Protein AF-A0A833L265-F1 (afdb_monomer_lite)

pLDDT: mean 88.53, std 15.94, range [42.25, 98.62]

Organism: NCBI:txid2575572

Radius of gyration: 18.59 Å; chains: 1; bounding box: 29×32×66 Å

Structure (mmCIF, N/CA/C/O backbone):
data_AF-A0A833L265-F1
#
_entry.id   AF-A0A833L265-F1
#
loop_
_atom_site.group_PDB
_atom_site.id
_atom_site.type_symbol
_atom_site.label_atom_id
_atom_site.label_alt_id
_atom_site.label_comp_id
_atom_site.label_asym_id
_atom_site.label_entity_id
_atom_site.label_seq_id
_atom_site.pdbx_PDB_ins_code
_atom_site.Cartn_x
_atom_site.Cartn_y
_atom_site.Cartn_z
_atom_site.occupancy
_atom_site.B_iso_or_equiv
_atom_site.auth_seq_id
_atom_site.auth_comp_id
_atom_site.auth_asym_id
_atom_site.auth_atom_id
_atom_site.pdbx_PDB_model_num
ATOM 1 N N . MET A 1 1 ? 15.313 -17.644 -45.281 1.00 55.00 1 MET A N 1
ATOM 2 C CA . MET A 1 1 ? 14.580 -18.459 -44.282 1.00 55.00 1 MET A CA 1
ATOM 3 C C . MET A 1 1 ? 14.993 -18.131 -42.838 1.00 55.00 1 MET A C 1
ATOM 5 O O . MET A 1 1 ? 14.129 -17.750 -42.065 1.00 55.00 1 MET A O 1
ATOM 9 N N . LEU A 1 2 ? 16.289 -18.151 -42.486 1.00 52.81 2 LEU A N 1
ATOM 10 C CA . LEU A 1 2 ? 16.800 -17.811 -41.137 1.00 52.81 2 LEU A CA 1
ATOM 11 C C . LEU A 1 2 ? 16.450 -16.398 -40.614 1.00 52.81 2 LEU A C 1
ATOM 13 O O . LEU A 1 2 ? 16.184 -16.242 -39.426 1.00 52.81 2 LEU A O 1
ATOM 17 N N . ALA A 1 3 ? 16.431 -15.375 -41.477 1.00 65.31 3 ALA A N 1
ATOM 18 C CA . ALA A 1 3 ? 16.102 -13.999 -41.074 1.00 65.31 3 ALA A CA 1
ATOM 19 C C . ALA A 1 3 ? 14.621 -13.823 -40.691 1.00 65.31 3 ALA A C 1
ATOM 21 O O . ALA A 1 3 ? 14.314 -13.130 -39.726 1.00 65.31 3 ALA A O 1
ATOM 22 N N . ILE A 1 4 ? 13.720 -14.511 -41.403 1.00 62.38 4 ILE A N 1
ATOM 23 C CA . ILE A 1 4 ? 12.280 -14.509 -41.114 1.00 62.38 4 ILE A CA 1
ATOM 24 C C . ILE A 1 4 ? 12.035 -15.218 -39.781 1.00 62.38 4 ILE A C 1
ATOM 26 O O . ILE A 1 4 ? 11.344 -14.678 -38.931 1.00 62.38 4 ILE A O 1
ATOM 30 N N . LEU A 1 5 ? 12.696 -16.360 -39.547 1.00 67.00 5 LEU A N 1
ATOM 31 C CA . LEU A 1 5 ? 12.579 -17.092 -38.284 1.00 67.00 5 LEU A CA 1
ATOM 32 C C . LEU A 1 5 ? 13.044 -16.250 -37.081 1.00 67.00 5 LEU A C 1
ATOM 34 O O . LEU A 1 5 ? 12.361 -16.216 -36.064 1.00 67.00 5 LEU A O 1
ATOM 38 N N . LYS A 1 6 ? 14.166 -15.521 -37.203 1.00 66.19 6 LYS A N 1
ATOM 39 C CA . LYS A 1 6 ? 14.648 -14.607 -36.151 1.00 66.19 6 LYS A CA 1
ATOM 40 C C . LYS A 1 6 ? 13.689 -13.444 -35.895 1.00 66.19 6 LYS A C 1
ATOM 42 O O . LYS A 1 6 ? 13.470 -13.115 -34.737 1.00 66.19 6 LYS A O 1
ATOM 47 N N . ALA A 1 7 ? 13.113 -12.848 -36.940 1.00 73.56 7 ALA A N 1
ATOM 48 C CA . ALA A 1 7 ? 12.145 -11.759 -36.802 1.00 73.56 7 ALA A CA 1
ATOM 49 C C . ALA A 1 7 ? 10.823 -12.238 -36.181 1.00 73.56 7 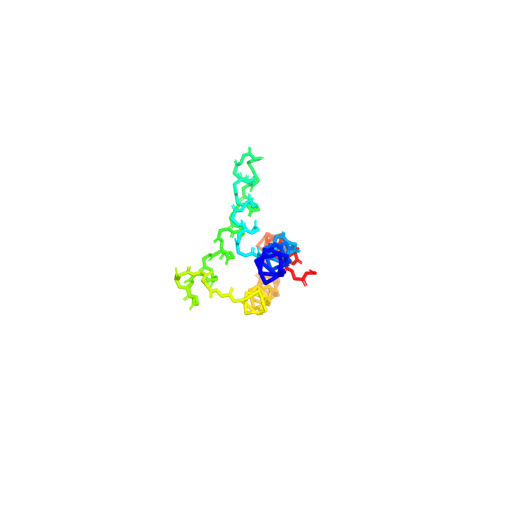ALA A C 1
ATOM 51 O O . ALA A 1 7 ? 10.275 -11.557 -35.321 1.00 73.56 7 ALA A O 1
ATOM 52 N N . THR A 1 8 ? 10.344 -13.430 -36.552 1.00 70.94 8 THR A N 1
ATOM 53 C CA . THR A 1 8 ? 9.162 -14.048 -35.939 1.00 70.94 8 THR A CA 1
ATOM 54 C C . THR A 1 8 ? 9.417 -14.373 -34.472 1.00 70.94 8 THR A C 1
ATOM 56 O O . THR A 1 8 ? 8.616 -13.981 -33.638 1.00 70.94 8 THR A O 1
ATOM 59 N N . ILE A 1 9 ? 10.555 -14.988 -34.129 1.00 69.88 9 ILE A N 1
ATOM 60 C CA . ILE A 1 9 ? 10.920 -15.272 -32.730 1.00 69.88 9 ILE A CA 1
ATOM 61 C C . ILE A 1 9 ? 11.078 -13.973 -31.928 1.00 69.88 9 ILE A C 1
ATOM 63 O O . ILE A 1 9 ? 10.613 -13.907 -30.796 1.00 69.88 9 ILE A O 1
ATOM 67 N N . TYR A 1 10 ? 11.685 -12.934 -32.510 1.00 63.72 10 TYR A N 1
ATOM 68 C CA . TYR A 1 10 ? 11.829 -11.629 -31.864 1.00 63.72 10 TYR A CA 1
ATOM 69 C C . TYR A 1 10 ? 10.467 -10.975 -31.617 1.00 63.72 10 TYR A C 1
ATOM 71 O O . TYR A 1 10 ? 10.187 -10.614 -30.483 1.00 63.72 10 TYR A O 1
ATOM 79 N N . ASN A 1 11 ? 9.584 -10.924 -32.620 1.00 64.19 11 ASN A N 1
ATOM 80 C CA . ASN A 1 11 ? 8.227 -10.396 -32.45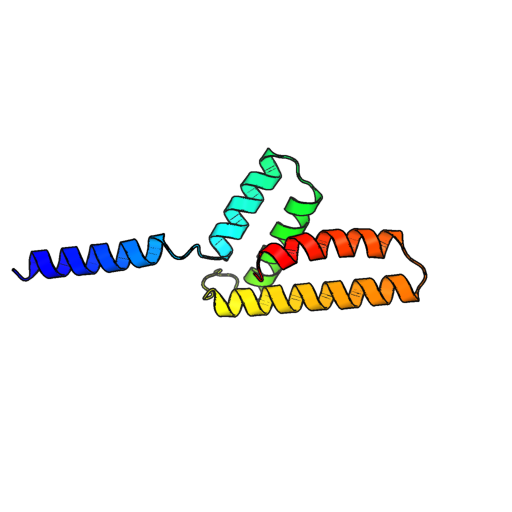3 1.00 64.19 11 ASN A CA 1
ATOM 81 C C . ASN A 1 11 ? 7.398 -11.215 -31.456 1.00 64.19 11 ASN A C 1
ATOM 83 O O . ASN A 1 11 ? 6.594 -10.664 -30.717 1.00 64.19 11 ASN A O 1
ATOM 87 N N . GLN A 1 12 ? 7.579 -12.532 -31.412 1.00 55.44 12 GLN A N 1
ATOM 88 C CA . GLN A 1 12 ? 6.853 -13.411 -30.495 1.00 55.44 12 GLN A CA 1
ATOM 89 C C . GLN A 1 12 ? 7.387 -13.291 -29.059 1.00 55.44 12 GLN A C 1
ATOM 91 O O . GLN A 1 12 ? 6.619 -13.385 -28.105 1.00 55.44 12 GLN A O 1
ATOM 96 N N . PHE A 1 13 ? 8.679 -12.990 -28.901 1.00 58.44 13 PHE A N 1
ATOM 97 C CA . PHE A 1 13 ? 9.288 -12.608 -27.629 1.00 58.44 13 PHE A CA 1
ATOM 98 C C . PHE A 1 13 ? 8.819 -11.217 -27.171 1.00 58.44 13 PHE A C 1
ATOM 100 O O . PHE A 1 13 ? 8.404 -11.078 -26.023 1.00 58.44 13 PHE A O 1
ATOM 107 N N . THR A 1 14 ? 8.790 -10.215 -28.061 1.00 51.25 14 THR A N 1
ATOM 108 C CA . THR A 1 14 ? 8.316 -8.860 -27.726 1.00 51.25 14 THR A CA 1
ATOM 109 C C . THR A 1 14 ? 6.811 -8.831 -27.436 1.00 51.25 14 THR A C 1
ATOM 111 O O . THR A 1 14 ? 6.387 -8.199 -26.471 1.00 51.25 14 THR A O 1
ATOM 114 N N . MET A 1 15 ? 5.992 -9.587 -28.173 1.00 46.69 15 MET A N 1
ATOM 115 C CA . MET A 1 15 ? 4.549 -9.698 -27.903 1.00 46.69 15 MET A CA 1
ATOM 116 C C . MET A 1 15 ? 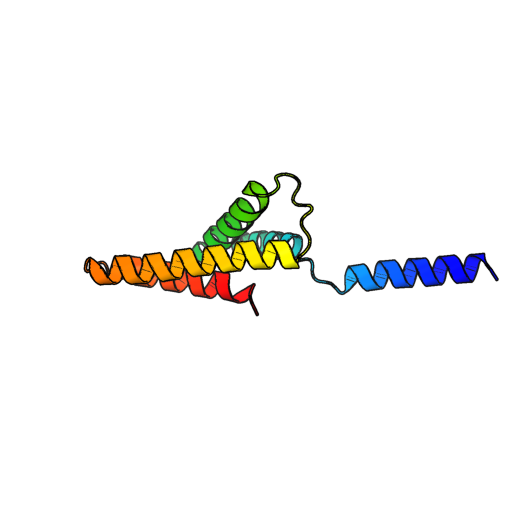4.223 -10.486 -26.628 1.00 46.69 15 MET A C 1
ATOM 118 O O . MET A 1 15 ? 3.210 -10.210 -25.982 1.00 46.69 15 MET A O 1
ATOM 122 N N . ASN A 1 16 ? 5.091 -11.416 -26.213 1.00 51.72 16 ASN A N 1
ATOM 123 C CA . ASN A 1 16 ? 4.977 -12.060 -24.901 1.00 51.72 16 ASN A CA 1
ATOM 124 C C . ASN A 1 16 ? 5.361 -11.116 -23.752 1.00 51.72 16 ASN A C 1
ATOM 126 O O . ASN A 1 16 ? 4.818 -11.252 -22.657 1.00 51.72 16 ASN A O 1
ATOM 130 N N . THR A 1 17 ? 6.240 -10.136 -23.983 1.00 48.91 17 THR A N 1
ATOM 131 C CA . THR A 1 17 ? 6.547 -9.101 -22.981 1.00 48.91 17 THR A CA 1
ATOM 132 C C . THR A 1 17 ? 5.488 -8.001 -22.889 1.00 48.91 17 THR A C 1
ATOM 134 O O . THR A 1 17 ? 5.338 -7.408 -21.827 1.00 48.91 17 THR A O 1
ATOM 137 N N . GLU A 1 18 ? 4.715 -7.750 -23.950 1.00 44.31 18 GLU A N 1
ATOM 138 C CA . GLU A 1 18 ? 3.651 -6.731 -23.953 1.00 44.31 18 GLU A CA 1
ATOM 139 C C . GLU A 1 18 ? 2.359 -7.185 -23.249 1.00 44.31 18 GLU A C 1
ATOM 141 O O . GLU A 1 18 ? 1.603 -6.347 -22.759 1.00 44.31 18 GLU A O 1
ATOM 146 N N . ASN A 1 19 ? 2.118 -8.498 -23.138 1.00 42.25 19 ASN A N 1
ATOM 147 C CA . ASN A 1 19 ? 0.908 -9.051 -22.512 1.00 42.25 19 ASN A CA 1
ATOM 148 C C . ASN A 1 19 ? 1.081 -9.504 -21.056 1.00 42.25 19 ASN A C 1
ATOM 150 O O . ASN A 1 19 ? 0.101 -9.915 -20.433 1.00 42.25 19 ASN A O 1
ATOM 154 N N . ASN A 1 20 ? 2.279 -9.381 -20.479 1.00 47.75 20 ASN A N 1
ATOM 155 C CA . ASN A 1 20 ? 2.431 -9.434 -19.030 1.00 47.75 20 ASN A CA 1
ATOM 156 C C . ASN A 1 20 ? 2.407 -7.997 -18.498 1.00 47.75 20 ASN A C 1
ATOM 158 O O . ASN A 1 20 ? 3.388 -7.264 -18.635 1.00 47.75 20 ASN A O 1
ATOM 162 N N . LYS A 1 21 ? 1.280 -7.561 -17.920 1.00 55.81 21 LYS A N 1
ATOM 163 C CA . LYS A 1 21 ? 1.242 -6.306 -17.157 1.00 55.81 21 LYS A CA 1
ATOM 164 C C . LYS A 1 21 ? 2.183 -6.455 -15.963 1.00 55.81 21 LYS A C 1
ATOM 166 O O . LYS A 1 21 ? 1.780 -6.911 -14.901 1.00 55.81 21 LYS A O 1
ATOM 171 N N . THR A 1 22 ? 3.431 -6.055 -16.158 1.00 81.69 22 THR A N 1
ATOM 172 C CA . THR A 1 22 ? 4.439 -5.972 -15.104 1.00 81.69 22 THR A CA 1
ATOM 173 C C . THR A 1 22 ? 3.896 -5.112 -13.959 1.00 81.69 22 THR A C 1
ATOM 175 O O . THR A 1 22 ? 3.414 -3.990 -14.168 1.00 81.69 22 THR A O 1
ATOM 178 N N . ILE A 1 23 ? 3.933 -5.644 -12.735 1.00 90.69 23 ILE A N 1
ATOM 179 C CA . ILE A 1 23 ? 3.193 -5.081 -11.594 1.00 90.69 23 ILE A CA 1
ATOM 180 C C . ILE A 1 23 ? 3.740 -3.702 -11.212 1.00 90.69 23 ILE A C 1
ATOM 182 O O . ILE A 1 23 ? 2.973 -2.771 -10.966 1.00 90.69 23 ILE A O 1
ATOM 186 N N . LEU A 1 24 ? 5.066 -3.529 -11.197 1.00 93.06 24 LEU A N 1
ATOM 187 C CA . LEU A 1 24 ? 5.694 -2.263 -10.801 1.00 93.06 24 LEU A CA 1
ATOM 188 C C . LEU A 1 24 ? 5.441 -1.111 -11.806 1.00 93.06 24 LEU A C 1
ATOM 190 O O . LEU A 1 24 ? 5.107 0.001 -11.366 1.00 93.06 24 LEU A O 1
ATOM 194 N N . PRO A 1 25 ? 5.549 -1.322 -13.133 1.00 93.44 25 PRO A N 1
ATOM 195 C CA . PRO A 1 25 ? 5.062 -0.360 -14.122 1.00 93.44 25 PRO A CA 1
ATOM 196 C C . PRO A 1 25 ? 3.561 -0.074 -13.995 1.00 93.44 25 PRO A C 1
ATOM 198 O O . PRO A 1 25 ? 3.172 1.093 -14.053 1.00 93.44 25 PRO A O 1
ATOM 201 N N . GLY A 1 26 ? 2.736 -1.093 -13.725 1.00 94.56 26 GLY A N 1
ATOM 202 C CA . GLY A 1 26 ? 1.306 -0.934 -13.432 1.00 94.56 26 GLY A CA 1
ATOM 203 C C . GLY A 1 26 ? 1.042 0.022 -12.264 1.00 94.56 26 GLY A C 1
ATOM 204 O O . GLY A 1 26 ? 0.381 1.042 -12.443 1.00 94.56 26 GLY A O 1
ATOM 205 N N . ILE A 1 27 ? 1.672 -0.220 -11.109 1.00 96.38 27 ILE A N 1
ATOM 206 C CA . ILE A 1 27 ? 1.599 0.664 -9.931 1.00 96.38 27 ILE A CA 1
ATOM 207 C C . ILE A 1 27 ? 2.034 2.094 -10.284 1.00 96.38 27 ILE A C 1
ATOM 209 O O . ILE A 1 27 ? 1.424 3.061 -9.832 1.00 96.38 27 ILE A O 1
ATOM 213 N N . SER A 1 28 ? 3.079 2.265 -11.099 1.00 95.81 28 SER A N 1
ATOM 214 C CA . SER A 1 28 ? 3.548 3.602 -11.493 1.00 95.81 28 SER A CA 1
ATOM 215 C C . SER A 1 28 ? 2.537 4.345 -12.375 1.00 95.81 28 SER A C 1
ATOM 217 O O . SER A 1 28 ? 2.359 5.554 -12.205 1.00 95.81 28 SER A O 1
ATOM 219 N N . ASN A 1 29 ? 1.841 3.635 -13.265 1.00 97.31 29 ASN A N 1
ATOM 220 C CA . ASN A 1 29 ? 0.752 4.197 -14.064 1.00 97.31 29 ASN A CA 1
ATOM 221 C C . ASN A 1 29 ? -0.451 4.573 -13.189 1.00 97.31 29 ASN A C 1
ATOM 223 O O . ASN A 1 29 ? -1.004 5.665 -13.338 1.00 97.31 29 ASN A O 1
ATOM 227 N N . ASP A 1 30 ? -0.807 3.722 -12.229 1.00 97.69 30 ASP A N 1
ATOM 228 C CA . ASP A 1 30 ? -1.917 3.978 -11.311 1.00 97.69 30 ASP A CA 1
ATOM 229 C C . ASP A 1 30 ? -1.624 5.147 -10.359 1.00 97.69 30 ASP A C 1
ATOM 231 O O . ASP A 1 30 ? -2.528 5.920 -10.051 1.00 97.69 30 ASP A O 1
ATOM 235 N N . ILE A 1 31 ? -0.361 5.365 -9.963 1.00 98.25 31 ILE A N 1
ATOM 236 C CA . ILE A 1 31 ? 0.056 6.584 -9.246 1.00 98.25 31 ILE A CA 1
ATOM 237 C C . ILE A 1 31 ? -0.248 7.823 -10.092 1.00 98.25 31 ILE A C 1
ATOM 239 O O . ILE A 1 31 ? -0.824 8.787 -9.587 1.00 98.25 31 ILE A O 1
ATOM 243 N N . ALA A 1 32 ? 0.129 7.816 -11.375 1.00 97.62 32 ALA A N 1
ATOM 244 C CA . ALA A 1 32 ? -0.116 8.950 -12.262 1.00 97.62 32 ALA A CA 1
ATOM 245 C C . ALA A 1 32 ? -1.619 9.198 -12.469 1.00 97.62 32 ALA A C 1
ATOM 247 O O . ALA A 1 32 ? -2.046 10.352 -12.537 1.00 97.62 32 ALA A O 1
ATOM 248 N N . LYS A 1 33 ? -2.423 8.131 -12.534 1.00 98.06 33 LYS A N 1
ATOM 249 C CA . LYS A 1 33 ? -3.884 8.212 -12.601 1.00 98.06 33 LYS A CA 1
ATOM 250 C C . LYS A 1 33 ? -4.477 8.799 -11.315 1.00 98.06 33 LYS A C 1
ATOM 252 O O . LYS A 1 33 ? -5.147 9.825 -11.389 1.00 98.06 33 LYS A O 1
ATOM 257 N N . ALA A 1 34 ? -4.137 8.245 -10.152 1.00 97.88 34 ALA A N 1
ATOM 258 C CA . ALA A 1 34 ? -4.615 8.714 -8.850 1.00 97.88 34 ALA A CA 1
ATOM 259 C C . ALA A 1 34 ? -4.236 10.184 -8.584 1.00 97.88 34 ALA A C 1
ATOM 261 O O . ALA A 1 34 ? -5.012 10.934 -7.996 1.00 97.88 34 ALA A O 1
ATOM 262 N N . MET A 1 35 ? -3.068 10.633 -9.066 1.00 97.75 35 MET A N 1
ATOM 263 C CA . MET A 1 35 ? -2.680 12.049 -9.030 1.00 97.75 35 MET A CA 1
ATOM 264 C C . MET A 1 35 ? -3.611 12.942 -9.857 1.00 97.75 35 MET A C 1
ATOM 266 O O . MET A 1 35 ? -3.980 14.020 -9.397 1.00 97.75 35 MET A O 1
ATOM 270 N N . LYS A 1 36 ? -3.977 12.516 -11.071 1.00 97.88 36 LYS A N 1
ATOM 271 C CA . LYS A 1 36 ? -4.876 13.274 -11.957 1.00 97.88 36 LYS A CA 1
ATOM 272 C C . LYS A 1 36 ? -6.302 13.317 -11.411 1.00 97.88 36 LYS A C 1
ATOM 274 O O . LYS A 1 36 ? -6.943 14.360 -11.474 1.00 97.88 36 LYS A O 1
ATOM 279 N N . GLU A 1 37 ? -6.765 12.201 -10.859 1.00 98.06 37 GLU A N 1
ATOM 280 C CA . GLU A 1 37 ? -8.118 12.035 -10.315 1.00 98.06 37 GLU A CA 1
ATOM 281 C C . GLU A 1 37 ? -8.257 12.574 -8.880 1.00 98.06 37 GLU A C 1
ATOM 283 O O . GLU A 1 37 ? -9.363 12.639 -8.353 1.00 98.06 37 GLU A O 1
ATOM 288 N N . LYS A 1 38 ? -7.152 13.033 -8.269 1.00 97.62 38 LYS A N 1
ATOM 289 C CA . LYS A 1 38 ? -7.088 13.534 -6.884 1.00 97.62 38 LYS A CA 1
ATOM 290 C C . LYS A 1 38 ? -7.569 12.506 -5.851 1.00 97.62 38 LYS A C 1
ATOM 292 O O . LYS A 1 38 ? -8.137 12.856 -4.820 1.00 97.62 38 LYS A O 1
ATOM 297 N N . GLU A 1 39 ? -7.294 11.230 -6.102 1.00 98.00 39 GLU A N 1
ATOM 298 C CA . GLU A 1 39 ? -7.583 10.139 -5.173 1.00 98.00 39 GLU A CA 1
ATOM 299 C C . GLU A 1 39 ? -6.506 10.066 -4.079 1.00 98.00 39 GLU A C 1
ATOM 301 O O . GLU A 1 39 ? -5.590 9.245 -4.139 1.00 98.00 39 GLU A O 1
ATOM 306 N N . GLU A 1 40 ? -6.578 10.945 -3.077 1.00 98.00 40 GLU A N 1
ATOM 307 C CA . GLU A 1 40 ? -5.510 11.123 -2.077 1.00 98.00 40 GLU A CA 1
ATOM 308 C C . GLU A 1 40 ? -5.112 9.826 -1.356 1.00 98.00 40 GLU A C 1
ATOM 310 O O . GLU A 1 40 ? -3.923 9.511 -1.246 1.00 98.00 40 GLU A O 1
ATOM 315 N N . LEU A 1 41 ? -6.099 9.040 -0.907 1.00 97.88 41 LEU A N 1
ATOM 316 C CA . LEU A 1 41 ? -5.853 7.770 -0.222 1.00 97.88 41 LEU A CA 1
ATOM 317 C C . LEU A 1 41 ? -5.166 6.761 -1.149 1.00 97.88 41 LEU A C 1
ATOM 319 O O . LEU A 1 41 ? -4.126 6.205 -0.794 1.00 97.88 41 LEU A O 1
ATOM 323 N N . ARG A 1 42 ? -5.713 6.563 -2.356 1.00 98.38 42 ARG A N 1
ATOM 324 C CA . ARG A 1 42 ? -5.163 5.641 -3.357 1.00 98.38 42 ARG A CA 1
ATOM 325 C C . ARG A 1 42 ? -3.740 6.032 -3.727 1.00 98.38 42 ARG A C 1
ATOM 327 O O . ARG A 1 42 ? -2.841 5.199 -3.689 1.00 98.38 42 ARG A O 1
ATOM 334 N N . LEU A 1 43 ? -3.506 7.316 -3.982 1.00 98.62 43 LEU A N 1
ATOM 335 C CA . LEU A 1 43 ? -2.184 7.855 -4.271 1.00 98.62 43 LEU A CA 1
ATOM 336 C C . LEU A 1 43 ? -1.174 7.548 -3.156 1.00 98.62 43 LEU A C 1
ATOM 338 O O . LEU A 1 43 ? -0.053 7.119 -3.443 1.00 98.62 43 LEU A O 1
ATOM 342 N N . SER A 1 44 ? -1.560 7.759 -1.896 1.00 98.62 44 SER A N 1
ATOM 343 C CA . SER A 1 44 ? -0.708 7.476 -0.739 1.00 98.62 44 SER A CA 1
ATOM 344 C C . SER A 1 44 ? -0.351 5.988 -0.649 1.00 98.62 44 SER A C 1
ATOM 346 O O . SER A 1 44 ? 0.828 5.642 -0.535 1.00 98.62 44 SER A O 1
ATOM 348 N N . VAL A 1 45 ? -1.345 5.103 -0.774 1.00 98.62 45 VAL A N 1
ATOM 349 C CA . VAL A 1 45 ? -1.150 3.646 -0.694 1.00 98.62 45 VAL A CA 1
ATOM 350 C C . VAL A 1 45 ? -0.264 3.138 -1.830 1.00 98.62 45 VAL A C 1
ATOM 352 O O . VAL A 1 45 ? 0.693 2.406 -1.581 1.00 98.62 45 VAL A O 1
ATOM 355 N N . LEU A 1 46 ? -0.498 3.580 -3.067 1.00 98.56 46 LEU A N 1
ATOM 356 C CA . LEU A 1 46 ? 0.307 3.162 -4.218 1.00 98.56 46 LEU A CA 1
ATOM 357 C C . LEU A 1 46 ? 1.771 3.607 -4.100 1.00 98.56 46 LEU A C 1
ATOM 359 O O . LEU A 1 46 ? 2.689 2.851 -4.428 1.00 98.56 46 LEU A O 1
ATOM 363 N N . ARG A 1 47 ? 2.016 4.820 -3.585 1.00 98.44 47 ARG A N 1
ATOM 364 C CA . ARG A 1 47 ? 3.378 5.299 -3.297 1.00 98.44 47 ARG A CA 1
ATOM 365 C C . ARG A 1 47 ? 4.047 4.470 -2.206 1.00 98.44 47 ARG A C 1
ATOM 367 O O . ARG A 1 47 ? 5.225 4.143 -2.347 1.00 98.44 47 ARG A O 1
ATOM 374 N N . MET A 1 48 ? 3.307 4.097 -1.162 1.00 98.50 48 MET A N 1
ATOM 375 C CA . MET A 1 48 ? 3.810 3.220 -0.104 1.00 98.50 48 MET A CA 1
ATOM 376 C C . MET A 1 48 ? 4.172 1.833 -0.647 1.00 98.50 48 MET A C 1
ATOM 378 O O . MET A 1 48 ? 5.268 1.339 -0.387 1.00 98.50 48 MET A O 1
ATOM 382 N N . MET A 1 49 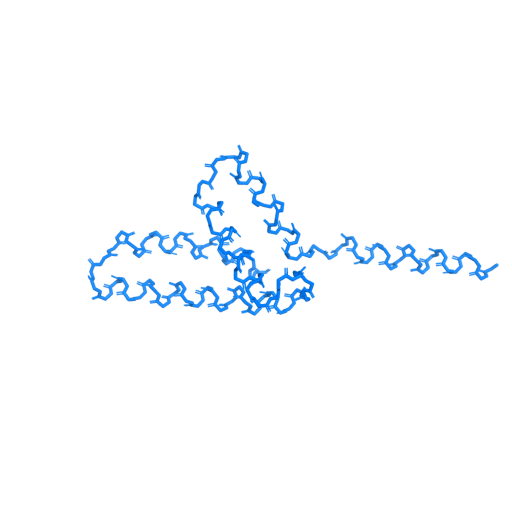? 3.308 1.233 -1.470 1.00 98.25 49 MET A N 1
ATOM 383 C CA . MET A 1 49 ? 3.590 -0.044 -2.135 1.00 98.25 49 MET A CA 1
ATOM 384 C C . MET A 1 49 ? 4.867 0.032 -2.976 1.00 98.25 49 MET A C 1
ATOM 386 O O . MET A 1 49 ? 5.768 -0.789 -2.808 1.00 98.25 49 MET A O 1
ATOM 390 N N . LYS A 1 50 ? 4.993 1.063 -3.822 1.00 97.75 50 LYS A N 1
ATOM 391 C CA . LYS A 1 50 ? 6.205 1.295 -4.620 1.00 97.75 50 LYS A CA 1
ATOM 392 C C . LYS A 1 50 ? 7.447 1.465 -3.743 1.00 97.75 50 LYS A C 1
ATOM 394 O O . LYS A 1 50 ? 8.489 0.897 -4.056 1.00 97.75 50 LYS A O 1
ATOM 399 N N . SER A 1 51 ? 7.343 2.204 -2.638 1.00 98.31 51 SER A N 1
ATOM 400 C CA . SER A 1 51 ? 8.447 2.384 -1.691 1.00 98.31 51 SER A CA 1
ATOM 401 C C . SER A 1 51 ? 8.895 1.057 -1.073 1.00 98.31 51 SER A C 1
ATOM 403 O O . SER A 1 51 ? 10.093 0.786 -1.053 1.00 98.31 51 SER A O 1
ATOM 405 N N . LYS A 1 52 ? 7.962 0.195 -0.649 1.00 97.88 52 LYS A N 1
ATOM 406 C CA . LYS A 1 52 ? 8.282 -1.137 -0.107 1.00 97.88 52 LYS A CA 1
ATOM 407 C C . LYS A 1 52 ? 8.988 -2.031 -1.130 1.00 97.88 52 LYS A C 1
ATOM 409 O O . LYS A 1 52 ? 9.922 -2.736 -0.763 1.00 97.88 52 LYS A O 1
ATOM 414 N N . ILE A 1 53 ? 8.592 -1.969 -2.403 1.00 96.56 53 ILE A N 1
ATOM 415 C CA . ILE A 1 53 ? 9.261 -2.704 -3.490 1.00 96.56 53 ILE A CA 1
ATOM 416 C C . ILE A 1 53 ? 10.697 -2.191 -3.680 1.00 96.56 53 ILE A C 1
ATOM 418 O O . ILE A 1 53 ? 11.643 -2.979 -3.679 1.00 96.56 53 ILE A O 1
ATOM 422 N N . LEU A 1 54 ? 10.870 -0.869 -3.777 1.00 96.25 54 LEU A N 1
ATOM 423 C CA . LEU A 1 54 ? 12.184 -0.247 -3.976 1.00 96.25 54 LEU A CA 1
ATOM 424 C C . LEU A 1 54 ? 13.113 -0.389 -2.765 1.00 96.25 54 LEU A C 1
ATOM 426 O O . LEU A 1 54 ? 14.329 -0.356 -2.920 1.00 96.25 54 LEU A O 1
ATOM 430 N N . TYR A 1 55 ? 12.560 -0.575 -1.566 1.00 97.31 55 TYR A N 1
ATOM 431 C CA . TYR A 1 55 ? 13.347 -0.879 -0.375 1.00 97.31 55 TYR A CA 1
ATOM 432 C C . TYR A 1 55 ? 14.022 -2.253 -0.470 1.00 97.31 55 TYR A C 1
ATOM 434 O O . TYR A 1 55 ? 15.166 -2.404 -0.053 1.00 97.31 55 TYR A O 1
ATOM 442 N N . VAL A 1 56 ? 13.336 -3.248 -1.044 1.00 95.88 56 VAL A N 1
ATOM 443 C CA . VAL A 1 56 ? 13.915 -4.580 -1.278 1.00 95.88 56 VAL A CA 1
ATOM 444 C C . VAL A 1 56 ? 14.922 -4.539 -2.424 1.00 95.88 56 VAL A C 1
ATOM 446 O O . VAL A 1 56 ? 15.988 -5.143 -2.328 1.00 95.88 56 VAL A O 1
ATOM 449 N N . ASN A 1 57 ? 14.608 -3.811 -3.498 1.00 93.50 57 ASN A N 1
ATOM 450 C CA . ASN A 1 57 ? 15.533 -3.594 -4.601 1.00 93.50 57 ASN A CA 1
ATOM 451 C C . ASN A 1 57 ? 15.354 -2.200 -5.217 1.00 93.50 57 ASN A C 1
ATOM 453 O O . ASN A 1 57 ? 14.394 -1.938 -5.944 1.00 93.50 57 ASN A O 1
ATOM 457 N N . ALA A 1 58 ? 16.341 -1.332 -4.989 1.00 92.69 58 ALA A N 1
ATOM 458 C CA . ALA A 1 58 ? 16.317 0.060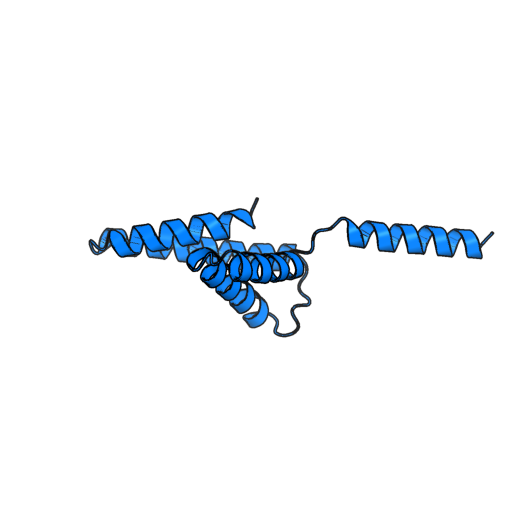 -5.430 1.00 92.69 58 ALA A CA 1
ATOM 459 C C . ALA A 1 58 ? 16.288 0.240 -6.957 1.00 92.69 58 ALA A C 1
ATOM 461 O O . ALA A 1 58 ? 15.882 1.300 -7.434 1.00 92.69 58 ALA A O 1
ATOM 462 N N . ARG A 1 59 ? 16.702 -0.771 -7.734 1.00 88.81 59 ARG A N 1
ATOM 463 C CA . ARG A 1 59 ? 16.641 -0.738 -9.203 1.00 88.81 59 ARG A CA 1
ATOM 464 C C . ARG A 1 59 ? 15.243 -1.042 -9.740 1.00 88.81 59 ARG A C 1
ATOM 466 O O . ARG A 1 59 ? 14.958 -0.698 -10.882 1.00 88.81 59 ARG A O 1
ATOM 473 N N . GLY A 1 60 ? 14.368 -1.646 -8.931 1.00 83.94 60 GLY A N 1
ATOM 474 C CA . GLY A 1 60 ? 13.013 -2.018 -9.343 1.00 83.94 60 GLY A CA 1
ATOM 475 C C . GLY A 1 60 ? 12.958 -3.171 -10.353 1.00 83.94 60 GLY A C 1
ATOM 476 O O . GLY A 1 60 ? 11.908 -3.414 -10.937 1.00 83.94 60 GLY A O 1
ATOM 477 N N . ASP A 1 61 ? 14.058 -3.894 -10.554 1.00 87.88 61 ASP A N 1
ATOM 478 C CA . ASP A 1 61 ? 14.183 -5.035 -11.465 1.00 87.88 61 ASP A CA 1
ATOM 479 C C . ASP A 1 61 ? 13.836 -6.364 -10.768 1.00 87.88 61 ASP A C 1
ATOM 481 O O . ASP A 1 61 ? 14.572 -7.347 -10.834 1.00 87.88 61 ASP A O 1
ATOM 485 N N . LEU A 1 62 ? 12.692 -6.394 -10.076 1.00 89.38 62 LEU A N 1
ATOM 486 C CA . LEU A 1 62 ? 12.167 -7.601 -9.435 1.00 89.38 62 LEU A CA 1
ATOM 487 C C . LEU A 1 62 ? 11.141 -8.299 -10.336 1.00 89.38 62 LEU A C 1
ATOM 489 O O . LEU A 1 62 ? 10.307 -7.625 -10.943 1.00 89.38 62 LEU A O 1
ATOM 493 N N . PRO A 1 63 ? 11.147 -9.642 -10.397 1.00 91.25 63 PRO A N 1
ATOM 494 C CA . PRO A 1 63 ? 10.105 -10.379 -11.095 1.00 91.25 63 PRO A CA 1
ATOM 495 C C . PRO A 1 63 ? 8.775 -10.272 -10.330 1.00 91.25 63 PRO A C 1
ATOM 497 O O . PRO A 1 63 ? 8.756 -10.228 -9.097 1.00 91.25 63 PRO A O 1
ATOM 500 N N . ASP A 1 64 ? 7.655 -10.284 -11.056 1.00 91.88 64 ASP A N 1
ATOM 501 C CA . ASP A 1 64 ? 6.309 -10.114 -10.485 1.00 91.88 64 ASP A CA 1
ATOM 502 C C . ASP A 1 64 ? 6.006 -11.041 -9.285 1.00 91.88 64 ASP A C 1
ATOM 504 O O . ASP A 1 64 ? 5.461 -10.550 -8.297 1.00 91.88 64 ASP A O 1
ATOM 508 N N . PRO A 1 65 ? 6.411 -12.332 -9.261 1.00 92.19 65 PRO A N 1
ATOM 509 C CA . PRO A 1 65 ? 6.208 -13.186 -8.088 1.00 92.19 65 PRO A CA 1
ATOM 510 C C . PRO A 1 65 ? 6.882 -12.676 -6.805 1.00 92.19 65 PRO A C 1
ATOM 512 O O . PRO A 1 65 ? 6.331 -12.845 -5.719 1.00 92.19 65 PRO A O 1
ATOM 515 N N . GLU A 1 66 ? 8.054 -12.041 -6.901 1.00 94.50 66 GLU A N 1
ATOM 516 C CA . GLU A 1 66 ? 8.717 -11.432 -5.738 1.00 94.50 66 GLU A CA 1
ATOM 517 C C . GLU A 1 66 ? 8.002 -10.147 -5.308 1.00 94.50 66 GLU A C 1
ATOM 519 O O . GLU A 1 66 ? 7.817 -9.905 -4.114 1.00 94.50 66 GLU A O 1
ATOM 524 N N . ILE A 1 67 ? 7.507 -9.360 -6.267 1.00 95.94 67 ILE A N 1
ATOM 525 C CA . ILE A 1 67 ? 6.679 -8.182 -5.982 1.00 95.94 67 ILE A CA 1
ATOM 526 C C . ILE A 1 67 ? 5.390 -8.594 -5.252 1.00 95.94 67 ILE A C 1
ATOM 528 O O . ILE A 1 67 ? 5.051 -7.990 -4.234 1.00 95.94 67 ILE A O 1
ATOM 532 N N . ILE A 1 68 ? 4.713 -9.658 -5.697 1.00 96.50 68 ILE A N 1
ATOM 533 C CA . ILE A 1 68 ? 3.506 -10.193 -5.046 1.00 96.50 68 ILE A CA 1
ATOM 534 C C . ILE A 1 68 ? 3.795 -10.579 -3.593 1.00 96.50 68 ILE A C 1
ATOM 536 O O . ILE A 1 68 ? 3.012 -10.235 -2.710 1.00 96.50 68 ILE A O 1
ATOM 540 N N . LYS A 1 69 ? 4.932 -11.229 -3.302 1.00 97.38 69 LYS A N 1
ATOM 541 C CA . LYS A 1 69 ? 5.318 -11.560 -1.917 1.00 97.38 69 LYS A CA 1
ATOM 542 C C . LYS A 1 69 ? 5.465 -10.308 -1.046 1.00 97.38 69 LYS A C 1
ATOM 544 O O . LYS A 1 69 ? 5.018 -10.308 0.102 1.00 97.38 69 LYS A O 1
ATOM 549 N N . ILE A 1 70 ? 6.058 -9.237 -1.580 1.00 97.94 70 ILE A N 1
ATOM 550 C CA . ILE A 1 70 ? 6.218 -7.958 -0.868 1.00 97.94 70 ILE A CA 1
ATOM 551 C C . ILE A 1 70 ? 4.851 -7.319 -0.590 1.00 97.94 70 ILE A C 1
ATOM 553 O O . ILE A 1 70 ? 4.588 -6.890 0.536 1.00 97.94 70 ILE A O 1
ATOM 557 N N . ILE A 1 71 ? 3.962 -7.291 -1.586 1.00 97.94 71 ILE A N 1
ATOM 558 C CA . ILE A 1 71 ? 2.605 -6.740 -1.449 1.00 97.94 71 ILE A CA 1
ATOM 559 C C . ILE A 1 71 ? 1.779 -7.579 -0.461 1.00 97.94 71 ILE A C 1
ATOM 561 O O . ILE A 1 71 ? 1.098 -7.021 0.397 1.00 97.94 71 ILE A O 1
ATOM 565 N N . ALA A 1 72 ? 1.890 -8.909 -0.505 1.00 98.19 72 ALA A N 1
ATOM 566 C CA . ALA A 1 72 ? 1.197 -9.814 0.411 1.00 98.19 72 ALA A CA 1
ATOM 567 C C . ALA A 1 72 ? 1.657 -9.614 1.860 1.00 98.19 72 ALA A C 1
ATOM 569 O O . ALA A 1 72 ? 0.834 -9.581 2.778 1.00 98.19 72 ALA A O 1
ATOM 570 N N . LYS A 1 73 ? 2.965 -9.409 2.071 1.00 98.38 73 LYS A N 1
ATOM 571 C CA . LYS A 1 73 ? 3.504 -9.031 3.381 1.00 98.38 73 LYS A CA 1
ATOM 572 C C . LYS A 1 73 ? 2.907 -7.708 3.863 1.00 98.38 73 LYS A C 1
ATOM 574 O O . LYS A 1 73 ? 2.470 -7.634 5.006 1.00 98.38 73 LYS A O 1
ATOM 579 N N . TYR A 1 74 ? 2.831 -6.694 3.001 1.00 98.44 74 TYR A N 1
ATOM 580 C CA . TYR A 1 74 ? 2.233 -5.411 3.372 1.00 98.44 74 TYR A CA 1
ATOM 581 C C . TYR A 1 74 ? 0.742 -5.537 3.728 1.00 98.44 74 TYR A C 1
ATOM 583 O O . TYR A 1 74 ? 0.305 -4.995 4.739 1.00 98.44 74 TYR A O 1
ATOM 591 N N . ALA A 1 75 ? -0.030 -6.316 2.967 1.00 98.56 75 ALA A N 1
ATOM 592 C CA . ALA A 1 75 ? -1.426 -6.596 3.299 1.00 98.56 75 ALA A CA 1
ATOM 593 C C . ALA A 1 75 ? -1.572 -7.277 4.675 1.00 98.56 75 ALA A C 1
ATOM 595 O O . ALA A 1 75 ? -2.498 -6.967 5.424 1.00 98.56 75 ALA A O 1
ATOM 596 N N . LYS A 1 76 ? -0.647 -8.177 5.039 1.00 98.50 76 LYS A N 1
ATOM 597 C CA . LYS A 1 76 ? -0.610 -8.804 6.370 1.00 98.50 76 LYS A CA 1
ATOM 598 C C . LYS A 1 76 ? -0.344 -7.779 7.478 1.00 98.50 76 LYS A C 1
ATOM 600 O O . LYS A 1 76 ? -1.073 -7.777 8.462 1.00 98.50 76 LYS A O 1
ATOM 605 N N . GLU A 1 77 ? 0.632 -6.889 7.289 1.00 98.44 77 GLU A N 1
ATOM 606 C CA . GLU A 1 77 ? 0.951 -5.806 8.239 1.00 98.44 77 GLU A CA 1
ATOM 607 C C . GLU A 1 77 ? -0.261 -4.883 8.475 1.00 98.44 77 GLU A C 1
ATOM 609 O O . GLU A 1 77 ? -0.554 -4.513 9.610 1.00 98.44 77 GLU A O 1
ATOM 614 N N . LEU A 1 78 ? -1.020 -4.556 7.421 1.00 98.38 78 LEU A N 1
ATOM 615 C CA . LEU A 1 78 ? -2.254 -3.772 7.546 1.00 98.38 78 LEU A CA 1
ATOM 616 C C . LEU A 1 78 ? -3.337 -4.524 8.332 1.00 98.38 78 LEU A C 1
ATOM 618 O O . LEU A 1 78 ? -3.978 -3.930 9.196 1.00 98.38 78 LEU A O 1
ATOM 622 N N . LYS A 1 79 ? -3.523 -5.828 8.079 1.00 98.44 79 LYS A N 1
ATOM 623 C CA . LYS A 1 79 ? -4.462 -6.675 8.841 1.00 98.44 79 LYS A CA 1
ATOM 624 C C . LYS A 1 79 ? -4.106 -6.709 10.326 1.00 98.44 79 LYS A C 1
ATOM 626 O O . LYS A 1 79 ? -4.985 -6.536 11.162 1.00 98.44 79 LYS A O 1
ATOM 631 N N . GLU A 1 80 ? -2.827 -6.867 10.653 1.00 98.31 80 GLU A N 1
ATOM 632 C CA . GLU A 1 80 ? -2.341 -6.834 12.038 1.00 98.31 80 GLU A CA 1
ATOM 633 C C . GLU A 1 80 ? -2.599 -5.464 12.691 1.00 98.31 80 GLU A C 1
ATOM 635 O O . GLU A 1 80 ? -3.141 -5.405 13.794 1.00 98.31 80 GLU A O 1
ATOM 640 N N . SER A 1 81 ? -2.331 -4.365 11.976 1.00 97.62 81 SER A N 1
ATOM 641 C CA . SER A 1 81 ? -2.583 -3.002 12.463 1.00 97.62 81 SER A CA 1
ATOM 642 C C . SER A 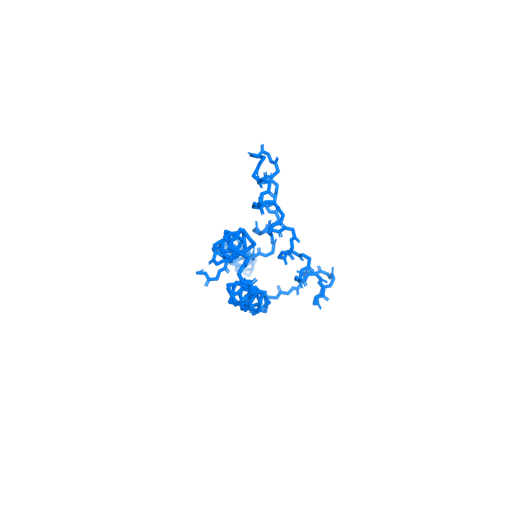1 81 ? -4.072 -2.703 12.703 1.00 97.62 81 SER A C 1
ATOM 644 O O . SER A 1 81 ? -4.416 -2.030 13.676 1.00 97.62 81 SER A O 1
ATOM 646 N N . ILE A 1 82 ? -4.970 -3.238 11.868 1.00 98.19 82 ILE A N 1
ATOM 647 C CA . ILE A 1 82 ? -6.428 -3.134 12.057 1.00 98.19 82 ILE A CA 1
ATOM 648 C C . ILE A 1 82 ? -6.848 -3.812 13.364 1.00 98.19 82 ILE A C 1
ATOM 650 O O . ILE A 1 82 ? -7.589 -3.222 14.155 1.00 98.19 82 ILE A O 1
ATOM 654 N N . GLU A 1 83 ? -6.370 -5.033 13.606 1.00 97.31 83 GLU A N 1
ATOM 655 C CA . GLU A 1 83 ? -6.693 -5.785 14.819 1.00 97.31 83 GLU A CA 1
ATOM 656 C C . GLU A 1 83 ? -6.142 -5.100 16.076 1.00 97.31 83 GLU A C 1
ATOM 658 O O . GLU A 1 83 ? -6.833 -5.009 17.091 1.00 97.31 83 GLU A O 1
ATOM 663 N N . GLU A 1 84 ? -4.925 -4.557 16.018 1.00 97.31 84 GLU A N 1
ATOM 664 C CA . GLU A 1 84 ? -4.348 -3.770 17.112 1.00 97.31 84 GLU A CA 1
ATOM 665 C C . GLU A 1 84 ? -5.150 -2.498 17.400 1.00 97.31 84 GLU A C 1
ATOM 667 O O . GLU A 1 84 ? -5.471 -2.230 18.558 1.00 97.31 84 GLU A O 1
ATOM 672 N N . ALA A 1 85 ? -5.537 -1.746 16.366 1.00 95.31 85 ALA A N 1
ATOM 673 C CA . ALA A 1 85 ? -6.340 -0.534 16.518 1.00 95.31 85 ALA A CA 1
ATOM 674 C C . ALA A 1 85 ? -7.713 -0.821 17.149 1.00 95.31 85 ALA A C 1
ATOM 676 O O . ALA A 1 85 ? -8.173 -0.048 17.992 1.00 95.31 85 ALA A O 1
ATOM 677 N N . LYS A 1 86 ? -8.344 -1.948 16.791 1.00 94.06 86 LYS A N 1
ATOM 678 C CA . LYS A 1 86 ? -9.600 -2.407 17.406 1.00 94.06 86 LYS A CA 1
ATOM 679 C C . LYS A 1 86 ? -9.415 -2.776 18.879 1.00 94.06 86 LYS A C 1
ATOM 681 O O . LYS A 1 86 ? -10.255 -2.416 19.696 1.00 94.06 86 LYS A O 1
ATOM 686 N N . LYS A 1 87 ? -8.306 -3.434 19.240 1.00 96.12 87 LYS A N 1
ATOM 687 C CA . LYS A 1 87 ? -8.002 -3.813 20.635 1.00 96.12 87 LYS A CA 1
ATOM 688 C C . LYS A 1 87 ? -7.832 -2.615 21.569 1.00 96.12 87 LYS A C 1
ATOM 690 O O . LYS A 1 87 ? -8.174 -2.723 22.741 1.00 96.12 87 LYS A O 1
ATOM 695 N N . VAL A 1 88 ? -7.299 -1.498 21.071 1.00 96.12 88 VAL A N 1
ATOM 696 C CA . VAL A 1 88 ? -7.073 -0.271 21.861 1.00 96.12 88 VAL A CA 1
ATOM 697 C C . VAL A 1 88 ? -8.177 0.782 21.682 1.00 96.12 88 VAL A C 1
ATOM 699 O O . VAL A 1 88 ? -7.947 1.956 21.968 1.00 96.12 88 VAL A O 1
ATOM 702 N N . ASP A 1 89 ? -9.350 0.369 21.187 1.00 94.69 89 ASP A N 1
ATOM 703 C CA . ASP A 1 89 ? -10.546 1.198 20.975 1.00 94.69 89 ASP A CA 1
ATOM 704 C C . ASP A 1 89 ? -10.304 2.459 20.114 1.00 94.69 89 ASP A C 1
ATOM 706 O O . ASP A 1 89 ? -10.715 3.575 20.432 1.00 94.69 89 ASP A O 1
ATOM 710 N N . ARG A 1 90 ? -9.599 2.292 18.983 1.00 94.88 90 ARG A N 1
ATOM 711 C CA . ARG A 1 90 ? -9.354 3.345 17.974 1.00 94.88 90 ARG A CA 1
ATOM 712 C C . ARG A 1 90 ? -10.068 3.042 16.645 1.00 94.88 90 ARG A C 1
ATOM 714 O O . ARG A 1 90 ? -9.405 2.774 15.636 1.00 94.88 90 ARG A O 1
ATOM 721 N N . PRO A 1 91 ? -11.411 3.116 16.588 1.00 91.94 91 PRO A N 1
ATOM 722 C CA . PRO A 1 91 ? -12.193 2.684 15.426 1.00 91.94 91 PRO A CA 1
ATOM 723 C C . PRO A 1 91 ? -11.919 3.496 14.151 1.00 91.94 91 PRO A C 1
ATOM 725 O O . PRO A 1 91 ? -11.914 2.935 13.059 1.00 91.94 91 PRO A O 1
ATOM 728 N N . GLU A 1 92 ? -11.634 4.795 14.261 1.00 95.31 92 GLU A N 1
ATOM 729 C CA . GLU A 1 92 ? -11.330 5.633 13.091 1.00 95.31 92 GLU A CA 1
ATOM 730 C C . GLU A 1 92 ? -9.986 5.264 12.441 1.00 95.31 92 GLU A C 1
ATOM 732 O O . GLU A 1 92 ? -9.863 5.246 11.215 1.00 95.31 92 GLU A O 1
ATOM 737 N N . ALA A 1 93 ? -8.991 4.877 13.247 1.00 93.00 93 ALA A N 1
ATOM 738 C CA . ALA A 1 93 ? -7.713 4.380 12.738 1.00 93.00 93 ALA A CA 1
ATOM 739 C C . ALA A 1 93 ? -7.876 3.016 12.046 1.00 93.00 93 ALA A C 1
ATOM 741 O O . ALA A 1 93 ? -7.305 2.794 10.975 1.00 93.00 93 ALA A O 1
ATOM 742 N N . ALA A 1 94 ? -8.702 2.130 12.616 1.00 96.50 94 ALA A N 1
ATOM 743 C CA . ALA A 1 94 ? -9.029 0.845 12.005 1.00 96.50 94 ALA A CA 1
ATOM 744 C C . ALA A 1 94 ? -9.727 1.030 10.647 1.00 96.50 94 ALA A C 1
ATOM 746 O O . ALA A 1 94 ? -9.271 0.469 9.656 1.00 96.50 94 ALA A O 1
ATOM 747 N N . LYS A 1 95 ? -10.755 1.889 10.562 1.00 97.44 95 LYS A N 1
ATOM 748 C CA . LYS A 1 95 ? -11.467 2.187 9.303 1.00 97.44 95 LYS A CA 1
ATOM 749 C C . LYS A 1 95 ? -10.544 2.730 8.214 1.00 97.44 95 LYS A C 1
ATOM 751 O O . LYS A 1 95 ? -10.644 2.314 7.061 1.00 97.44 95 LYS A O 1
ATOM 756 N N . LYS A 1 96 ? -9.640 3.652 8.568 1.00 96.50 96 LYS A N 1
ATOM 757 C CA . LYS A 1 96 ? -8.653 4.180 7.618 1.00 96.50 96 LYS A CA 1
ATOM 758 C C . LYS A 1 96 ? -7.769 3.054 7.075 1.00 96.50 96 LYS A C 1
ATOM 760 O O . LYS A 1 96 ? -7.625 2.921 5.865 1.00 96.50 96 LYS A O 1
ATOM 765 N N . THR A 1 97 ? -7.239 2.218 7.964 1.00 97.56 97 THR A N 1
ATOM 766 C CA . THR A 1 97 ? -6.347 1.106 7.599 1.00 97.56 97 THR A CA 1
ATOM 767 C C . THR A 1 97 ? -7.080 0.030 6.785 1.00 97.56 97 THR A C 1
ATOM 769 O O . THR A 1 97 ? -6.520 -0.523 5.844 1.00 97.56 97 THR A O 1
ATOM 772 N N . GLU A 1 98 ? -8.362 -0.225 7.065 1.00 98.31 98 GLU A N 1
ATOM 773 C CA . GLU A 1 98 ? -9.223 -1.098 6.253 1.00 98.31 98 GLU A CA 1
ATOM 774 C C . GLU A 1 98 ? -9.414 -0.559 4.827 1.00 98.31 98 GLU A C 1
ATOM 776 O O . GLU A 1 98 ? -9.429 -1.333 3.868 1.00 98.31 98 GLU A O 1
ATOM 781 N N . ALA A 1 99 ? -9.540 0.761 4.661 1.00 98.44 99 ALA A N 1
ATOM 782 C CA . ALA A 1 99 ? -9.617 1.382 3.342 1.00 98.44 99 ALA A CA 1
ATOM 783 C C . ALA A 1 99 ? -8.284 1.273 2.579 1.00 98.44 99 ALA A C 1
ATOM 785 O O . ALA A 1 99 ? -8.294 0.991 1.381 1.00 98.44 99 ALA A O 1
ATOM 786 N N . GLU A 1 100 ? -7.148 1.422 3.268 1.00 98.50 100 GLU A N 1
ATOM 787 C CA . GLU A 1 100 ? -5.820 1.182 2.687 1.00 98.50 100 GLU A CA 1
ATOM 788 C C . GLU A 1 100 ? -5.661 -0.277 2.238 1.00 98.50 100 GLU A C 1
ATOM 790 O O . GLU A 1 100 ? -5.253 -0.537 1.105 1.00 98.50 100 GLU A O 1
ATOM 795 N N . LEU A 1 101 ? -6.050 -1.230 3.089 1.00 98.56 101 LEU A N 1
ATOM 796 C CA . LEU A 1 101 ? -5.962 -2.662 2.805 1.00 98.56 101 LEU A CA 1
ATOM 797 C C . LEU A 1 101 ? -6.735 -3.050 1.542 1.00 98.56 101 LEU A C 1
ATOM 799 O O . LEU A 1 101 ? -6.208 -3.798 0.722 1.00 98.56 101 LEU A O 1
ATOM 803 N N . LYS A 1 102 ? -7.946 -2.512 1.351 1.00 98.38 102 LYS A N 1
ATOM 804 C CA . LYS A 1 102 ? -8.753 -2.779 0.148 1.00 98.38 102 LYS A CA 1
ATOM 805 C C . LYS A 1 102 ? -8.012 -2.422 -1.139 1.00 98.38 102 LYS A C 1
ATOM 807 O O . LYS A 1 102 ? -8.081 -3.190 -2.091 1.00 98.38 102 LYS A O 1
ATOM 812 N N . ILE A 1 103 ? -7.287 -1.301 -1.150 1.00 98.38 103 ILE A N 1
ATOM 813 C CA . ILE A 1 103 ? -6.494 -0.862 -2.308 1.00 98.38 103 ILE A CA 1
ATOM 814 C C . ILE A 1 103 ? -5.303 -1.804 -2.528 1.00 98.38 103 ILE A C 1
ATOM 816 O O . ILE A 1 103 ? -5.027 -2.188 -3.660 1.00 98.38 103 ILE A O 1
ATOM 820 N N . VAL A 1 104 ? -4.611 -2.214 -1.458 1.00 98.31 104 VAL A N 1
ATOM 821 C CA . VAL A 1 104 ? -3.481 -3.158 -1.555 1.00 98.31 104 VAL A CA 1
ATOM 822 C C . VAL A 1 104 ? -3.933 -4.514 -2.110 1.00 98.31 104 VAL A C 1
ATOM 824 O O . VAL A 1 104 ? -3.246 -5.097 -2.948 1.00 98.31 104 VAL A O 1
ATOM 827 N N . GLU A 1 105 ? -5.100 -5.005 -1.690 1.00 97.25 105 GLU A N 1
ATOM 828 C CA . GLU A 1 105 ? -5.652 -6.292 -2.132 1.00 97.25 105 GLU A CA 1
ATOM 829 C C . GLU A 1 105 ? -6.055 -6.318 -3.617 1.00 97.25 105 GLU A C 1
ATOM 831 O O . GLU A 1 105 ? -6.192 -7.402 -4.181 1.00 97.25 105 GLU A O 1
ATOM 836 N N . GLU A 1 106 ? -6.196 -5.171 -4.290 1.00 96.31 106 GLU A N 1
ATOM 837 C CA . GLU A 1 106 ? -6.400 -5.123 -5.748 1.00 96.31 106 GLU A CA 1
ATOM 838 C C . GLU A 1 106 ? -5.197 -5.675 -6.534 1.00 96.31 106 GLU A C 1
ATOM 840 O O . GLU A 1 106 ? -5.375 -6.152 -7.651 1.00 96.31 106 GLU A O 1
ATOM 845 N N . TYR A 1 107 ? -3.996 -5.665 -5.945 1.00 95.12 107 TYR A N 1
ATOM 846 C CA . TYR A 1 107 ? -2.748 -6.129 -6.570 1.00 95.12 107 TYR A CA 1
ATOM 847 C C . TYR A 1 107 ? -2.349 -7.558 -6.165 1.00 95.12 107 TYR A C 1
ATOM 849 O O . TYR A 1 107 ? -1.247 -8.005 -6.480 1.00 95.12 107 TYR A O 1
ATOM 857 N N . LEU A 1 108 ? -3.219 -8.260 -5.434 1.00 91.00 108 LEU A N 1
ATOM 858 C CA . LEU A 1 108 ? -3.015 -9.647 -4.992 1.00 91.00 108 LEU A CA 1
ATOM 859 C C . LEU A 1 108 ? -4.000 -10.635 -5.636 1.00 91.00 108 LEU A C 1
ATOM 861 O O . LEU A 1 108 ? -4.017 -11.803 -5.248 1.00 91.00 108 LEU A O 1
ATOM 865 N N . LYS A 1 109 ? -4.836 -10.160 -6.563 1.00 74.44 109 LYS A N 1
ATOM 866 C CA . LYS A 1 109 ? -5.864 -10.944 -7.258 1.00 74.44 109 LYS A CA 1
ATOM 867 C C . LYS A 1 109 ? -5.389 -11.435 -8.616 1.00 74.44 109 LYS A C 1
ATOM 869 O O . LYS A 1 109 ? -4.600 -10.708 -9.257 1.00 74.44 109 LYS A O 1
#

Sequence (109 aa):
MLAILKATIYNQFTMNTENNKTILPGISNDIAKAMKEKEELRLSVLRMMKSKILYVNARGDLPDPEIIKIIAKYAKELKESIEEAKKVDRPEAAKKTEAELKIVEEYLK

InterPro domains:
  IPR003789 Aspartyl/glutamyl-tRNA amidotransferase subunit B-like [SSF89095] (26-108)
  IPR019004 Uncharacterised protein YqeY/Aim41 [PF09424] (27-108)
  IPR019004 Uncharacterised protein YqeY/Aim41 [PTHR28055] (18-108)
  IPR042184 YqeY/Aim41, N-terminal domain [G3DSA:1.10.1510.10] (22-108)

Secondary structure (DSSP, 8-state):
-HHHHHHHHHHHHHHHHHSS--HHHHHHHHHHHHHHHT-HHHHHHHHHHHHHHHHH-TT----HHHHHHHHHHHHHHHHHHHHHHHHTT-HHHHHHHHHHHHHHHTT--

Foldseek 3Di:
DVVVVVVVVVVVVVVVVVPPPFLLVVLVVVLVVCVVVVVVLLNVLSVVLNVQCCVVPVVSPDGLVVSLVSLVVVLVVLVVQLVVCVVVVNNVSNVSSVVSSVSSVVSND